Protein AF-G4CGB9-F1 (afdb_monomer_lite)

Sequence (49 aa):
MTPAEWCREQIAEWAAKLKAASEAGDYPAFEVAERELANYKQMLERYEK

Radius of gyration: 11.59 Å; chains: 1; bounding box: 25×18×30 Å

Foldseek 3Di:
DDLLVVLVVQLVVLVVQLVVCVVVVVPVSNVVSVVSNVVSVVSNVVVVD

Secondary structure (DSSP, 8-state):
--HHHHHHHHHHHHHHHHHHHHHHT-HHHHHHHHHHHHHHHHHHHHH--

Structure (mmCIF, N/CA/C/O backbone):
data_AF-G4CGB9-F1
#
_entry.id   AF-G4CGB9-F1
#
loop_
_atom_site.group_PDB
_atom_site.id
_atom_site.type_symbol
_atom_site.label_atom_id
_atom_site.label_alt_id
_atom_site.label_comp_id
_atom_site.label_asym_id
_atom_site.label_entity_id
_atom_site.label_seq_id
_atom_site.pdbx_PDB_ins_code
_atom_site.Cartn_x
_atom_site.Cartn_y
_atom_site.Cartn_z
_atom_site.occupancy
_atom_site.B_iso_or_equiv
_atom_site.auth_seq_id
_atom_site.auth_comp_id
_atom_site.auth_asym_id
_atom_site.auth_atom_id
_atom_site.pdbx_PDB_model_num
ATOM 1 N N . MET A 1 1 ? 9.513 -12.938 -11.649 1.00 87.44 1 MET A N 1
ATOM 2 C CA . MET A 1 1 ? 9.040 -11.723 -10.974 1.00 87.44 1 MET A CA 1
ATOM 3 C C . MET A 1 1 ? 10.048 -10.608 -11.187 1.00 87.44 1 MET A C 1
ATOM 5 O O . MET A 1 1 ? 11.167 -10.694 -10.694 1.00 87.44 1 MET A O 1
ATOM 9 N N . THR A 1 2 ? 9.671 -9.618 -11.986 1.00 97.06 2 THR A N 1
ATOM 10 C CA . THR A 1 2 ? 10.405 -8.370 -12.215 1.00 97.06 2 THR A CA 1
ATOM 11 C C . THR A 1 2 ? 10.078 -7.345 -11.120 1.00 97.06 2 THR A C 1
ATOM 13 O O . THR A 1 2 ? 9.055 -7.487 -10.446 1.00 97.06 2 THR A O 1
ATOM 16 N N . PRO A 1 3 ? 10.886 -6.283 -10.945 1.00 97.06 3 PRO A N 1
ATOM 17 C CA . PRO A 1 3 ? 10.552 -5.202 -10.014 1.00 97.06 3 PRO A CA 1
ATOM 18 C C . PRO A 1 3 ? 9.183 -4.559 -10.290 1.00 97.06 3 PRO A C 1
ATOM 20 O O . PRO A 1 3 ? 8.445 -4.272 -9.354 1.00 97.06 3 PRO A O 1
ATOM 23 N N . ALA A 1 4 ? 8.802 -4.406 -11.564 1.00 97.62 4 ALA A N 1
ATOM 24 C CA . ALA A 1 4 ? 7.486 -3.891 -11.944 1.00 97.62 4 ALA A CA 1
ATOM 25 C C . ALA A 1 4 ? 6.347 -4.852 -11.555 1.00 97.62 4 ALA A C 1
ATOM 27 O O . ALA A 1 4 ? 5.331 -4.413 -11.022 1.00 97.62 4 ALA A O 1
ATOM 28 N N . GLU A 1 5 ? 6.513 -6.162 -11.779 1.00 97.88 5 GLU A N 1
ATOM 29 C CA . GLU A 1 5 ? 5.540 -7.177 -11.340 1.00 97.88 5 GLU A CA 1
ATOM 30 C C . GLU A 1 5 ? 5.359 -7.150 -9.818 1.00 97.88 5 GLU A C 1
ATOM 32 O O . GLU A 1 5 ? 4.227 -7.098 -9.342 1.00 97.88 5 GLU A O 1
ATOM 37 N N . TRP A 1 6 ? 6.458 -7.066 -9.066 1.00 97.62 6 TRP A N 1
ATOM 38 C CA . TRP A 1 6 ? 6.417 -6.962 -7.609 1.00 97.62 6 TRP A CA 1
ATOM 39 C C . TRP A 1 6 ? 5.713 -5.682 -7.127 1.00 97.62 6 TRP A C 1
ATOM 41 O O . TRP A 1 6 ? 4.867 -5.738 -6.235 1.00 97.62 6 TRP A O 1
ATOM 51 N N . CYS A 1 7 ? 5.987 -4.526 -7.745 1.00 98.19 7 CYS A N 1
ATOM 52 C CA . CYS A 1 7 ? 5.282 -3.284 -7.413 1.00 98.19 7 CYS A CA 1
ATOM 53 C C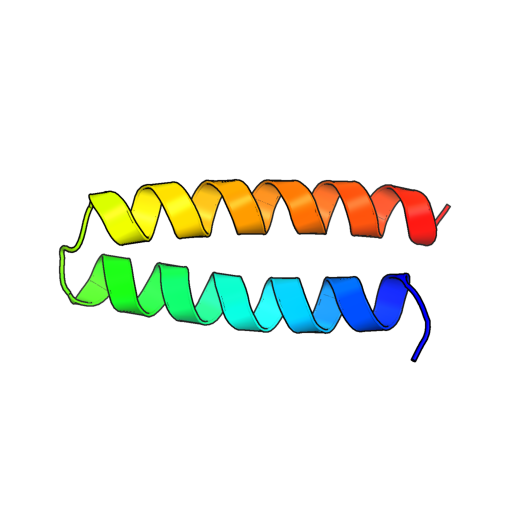 . CYS A 1 7 ? 3.772 -3.390 -7.664 1.00 98.19 7 CYS A C 1
ATOM 55 O O . CYS A 1 7 ? 2.994 -2.882 -6.860 1.00 98.19 7 CYS A O 1
ATOM 57 N N . ARG A 1 8 ? 3.334 -4.065 -8.736 1.00 98.19 8 ARG A N 1
ATOM 58 C CA . ARG A 1 8 ? 1.899 -4.279 -9.002 1.00 98.19 8 ARG A CA 1
ATOM 59 C C . ARG A 1 8 ? 1.246 -5.167 -7.942 1.00 98.19 8 ARG A C 1
ATOM 61 O O . ARG A 1 8 ? 0.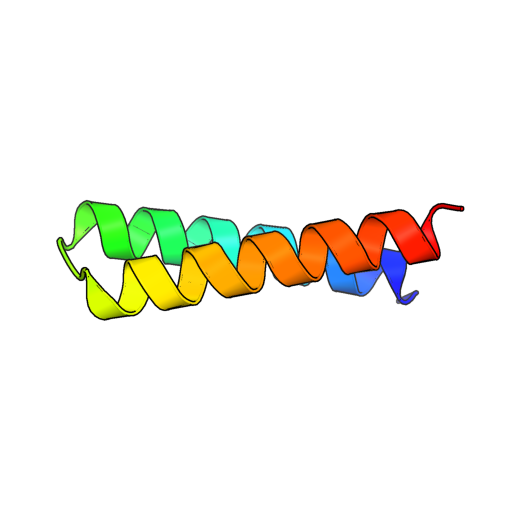139 -4.853 -7.507 1.00 98.19 8 ARG A O 1
ATOM 68 N N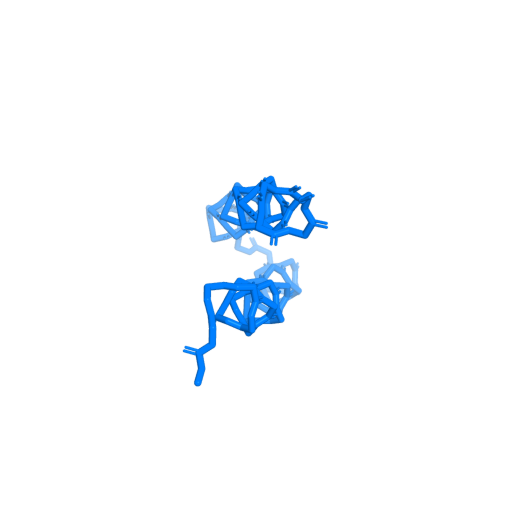 . GLU A 1 9 ? 1.927 -6.220 -7.493 1.00 98.31 9 GLU A N 1
ATOM 69 C CA . GLU A 1 9 ? 1.449 -7.065 -6.389 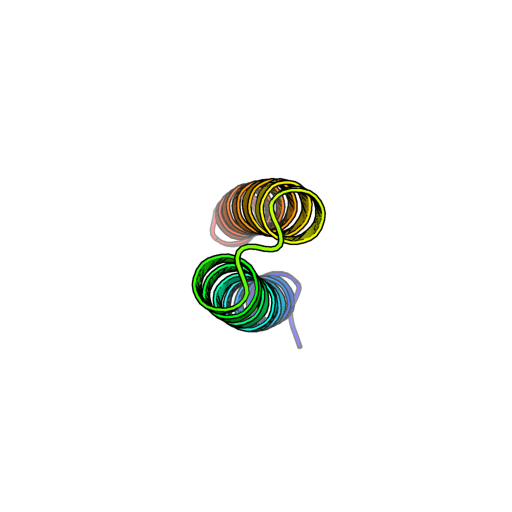1.00 98.31 9 GLU A CA 1
ATOM 70 C C . GLU A 1 9 ? 1.310 -6.265 -5.088 1.00 98.31 9 GLU A C 1
ATOM 72 O O . GLU A 1 9 ? 0.263 -6.313 -4.442 1.00 98.31 9 GLU A O 1
ATOM 77 N N . GLN A 1 10 ? 2.315 -5.452 -4.744 1.00 98.38 10 GLN A N 1
ATOM 78 C CA . GLN A 1 10 ? 2.255 -4.587 -3.565 1.00 98.38 10 GLN A CA 1
ATOM 79 C C . GLN A 1 10 ? 1.143 -3.535 -3.670 1.00 98.38 10 GLN A C 1
ATOM 81 O O . GLN A 1 10 ? 0.404 -3.329 -2.711 1.00 98.38 10 GLN A O 1
ATOM 86 N N . ILE A 1 11 ? 0.944 -2.911 -4.834 1.00 98.69 11 ILE A N 1
ATOM 87 C CA . ILE A 1 11 ? -0.171 -1.975 -5.055 1.00 98.69 11 ILE A CA 1
ATOM 88 C C . ILE A 1 11 ? -1.519 -2.656 -4.786 1.00 98.69 11 ILE A C 1
ATOM 90 O O . ILE A 1 11 ? -2.367 -2.068 -4.115 1.00 98.69 11 ILE A O 1
ATOM 94 N N . ALA A 1 12 ? -1.721 -3.885 -5.271 1.00 98.56 12 ALA A N 1
ATOM 95 C CA . ALA A 1 12 ? -2.953 -4.632 -5.027 1.00 98.56 12 ALA A CA 1
ATOM 96 C C . ALA A 1 12 ? -3.146 -4.949 -3.533 1.00 98.56 12 ALA A C 1
ATOM 98 O O . ALA A 1 12 ? -4.235 -4.748 -2.990 1.00 98.56 12 ALA A O 1
ATOM 99 N N . GLU A 1 13 ? -2.084 -5.386 -2.855 1.00 98.44 13 GLU A N 1
ATOM 100 C CA . GLU A 1 13 ? -2.105 -5.696 -1.425 1.00 98.44 13 GLU A CA 1
ATOM 101 C C . GLU A 1 13 ? -2.429 -4.459 -0.570 1.00 98.44 13 GLU A C 1
ATOM 103 O O . GLU A 1 13 ? -3.314 -4.493 0.290 1.00 98.44 13 GLU A O 1
ATOM 108 N N . TRP A 1 14 ? -1.749 -3.340 -0.819 1.00 98.56 14 TRP A N 1
ATOM 109 C CA . TRP A 1 14 ? -1.938 -2.108 -0.055 1.00 98.56 14 TRP A CA 1
ATOM 110 C C . TRP A 1 14 ? -3.263 -1.416 -0.369 1.00 98.56 14 TRP A C 1
ATOM 112 O O . TRP A 1 14 ? -3.873 -0.852 0.537 1.00 98.56 14 TRP A O 1
ATOM 122 N N . ALA A 1 15 ? -3.785 -1.540 -1.592 1.00 98.69 15 ALA A N 1
ATOM 123 C CA . ALA A 1 15 ? -5.143 -1.101 -1.910 1.00 98.69 15 ALA A CA 1
ATOM 124 C C . ALA A 1 15 ? -6.205 -1.898 -1.130 1.00 98.69 15 ALA A C 1
ATOM 126 O O . ALA A 1 15 ? -7.173 -1.315 -0.636 1.00 98.69 15 ALA A O 1
ATOM 127 N N . ALA A 1 16 ? -6.019 -3.213 -0.965 1.00 98.62 16 ALA A N 1
ATOM 128 C CA . ALA A 1 16 ? -6.918 -4.034 -0.155 1.00 98.62 16 ALA A CA 1
ATOM 129 C C . ALA A 1 16 ? -6.864 -3.642 1.332 1.00 98.62 16 ALA A C 1
ATOM 131 O O . ALA A 1 16 ? -7.910 -3.496 1.966 1.00 98.62 16 ALA A O 1
ATOM 132 N N . LYS A 1 17 ? -5.661 -3.398 1.872 1.00 98.50 17 LYS A N 1
ATOM 133 C CA . LYS A 1 17 ? -5.474 -2.911 3.251 1.00 98.50 17 LYS A CA 1
ATOM 134 C C . LYS A 1 17 ? -6.105 -1.538 3.469 1.00 98.50 17 LYS A C 1
ATOM 136 O O . LYS A 1 17 ? -6.771 -1.344 4.478 1.00 98.50 17 LYS A O 1
ATOM 141 N N . LEU A 1 18 ? -5.956 -0.620 2.513 1.00 98.50 18 LEU A N 1
ATOM 142 C CA . LEU A 1 18 ? -6.576 0.706 2.562 1.00 98.50 18 LEU A CA 1
ATOM 143 C C . LEU A 1 18 ? -8.104 0.603 2.658 1.00 98.50 18 LEU A C 1
ATOM 145 O O . LEU A 1 18 ? -8.717 1.248 3.506 1.00 98.50 18 LEU A O 1
ATOM 149 N N . LYS A 1 19 ? -8.718 -0.251 1.825 1.00 98.62 19 LYS A N 1
ATOM 150 C CA . LYS A 1 19 ? -10.166 -0.502 1.856 1.00 98.62 19 LYS A CA 1
ATOM 151 C C . LYS A 1 19 ? -10.606 -1.078 3.201 1.00 98.62 19 LYS A C 1
ATOM 153 O O . LYS A 1 19 ? -11.543 -0.559 3.795 1.00 98.62 19 LYS A O 1
ATOM 158 N N . ALA A 1 20 ? -9.908 -2.098 3.698 1.00 98.56 20 ALA A N 1
ATOM 159 C CA . ALA A 1 20 ? -10.225 -2.721 4.981 1.00 98.56 20 ALA A CA 1
ATOM 160 C C . ALA A 1 20 ? -10.091 -1.737 6.158 1.00 98.56 20 ALA A C 1
ATOM 162 O O . ALA A 1 20 ? -10.968 -1.685 7.016 1.00 98.56 20 ALA A O 1
ATOM 163 N N . ALA A 1 21 ? -9.036 -0.917 6.175 1.00 98.56 21 ALA A N 1
ATOM 164 C CA . ALA A 1 21 ? -8.837 0.115 7.190 1.00 98.56 21 ALA A CA 1
ATOM 165 C C . ALA A 1 21 ? -9.942 1.182 7.142 1.00 98.56 21 ALA A C 1
ATOM 167 O O . ALA A 1 21 ? -10.482 1.563 8.179 1.00 98.56 21 ALA A O 1
ATOM 168 N N . SER A 1 22 ? -10.340 1.605 5.936 1.00 98.00 22 SER A N 1
ATOM 169 C CA . SER A 1 22 ? -11.461 2.529 5.743 1.00 98.00 22 SER A CA 1
ATOM 170 C C . SER A 1 22 ? -12.783 1.947 6.250 1.00 98.00 22 SER A C 1
ATOM 172 O O . SER A 1 22 ? -13.531 2.651 6.923 1.00 98.00 22 SER A O 1
ATOM 174 N N . GLU A 1 23 ? -13.065 0.675 5.960 1.00 98.56 23 GLU A N 1
ATOM 175 C CA . GLU A 1 23 ? -14.284 -0.013 6.406 1.00 98.56 23 GLU A CA 1
ATOM 176 C C . GLU A 1 23 ? -14.313 -0.226 7.926 1.00 98.56 23 GLU A C 1
ATOM 178 O O . GLU A 1 23 ? -15.375 -0.136 8.540 1.00 98.56 23 GLU A O 1
ATOM 183 N N . ALA A 1 24 ? -13.155 -0.468 8.542 1.00 98.38 24 ALA A N 1
ATOM 184 C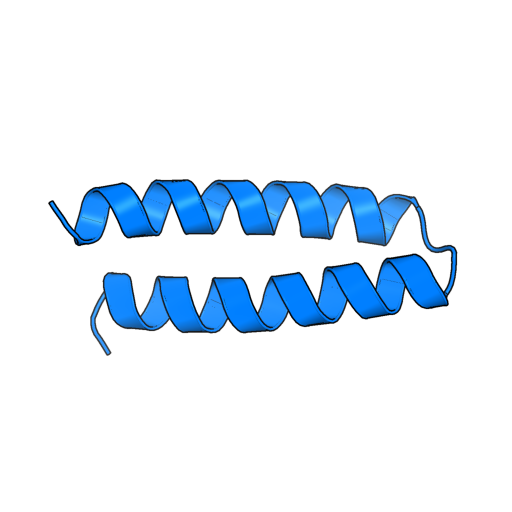 CA . ALA A 1 24 ? -13.016 -0.634 9.987 1.00 98.38 24 ALA A CA 1
ATOM 185 C C . ALA A 1 24 ? -12.969 0.696 10.766 1.00 98.38 24 ALA A C 1
ATOM 187 O O . ALA A 1 24 ? -13.032 0.680 11.995 1.00 98.38 24 ALA A O 1
ATOM 188 N N . GLY A 1 25 ? -12.835 1.838 10.081 1.00 98.19 25 GLY A N 1
ATOM 189 C CA . GLY A 1 25 ? -12.574 3.130 10.722 1.00 98.19 25 GLY A CA 1
ATOM 190 C C . GLY A 1 25 ? -11.194 3.218 11.391 1.00 98.19 25 GLY A C 1
ATOM 191 O O . GLY A 1 25 ? -11.001 4.028 12.296 1.00 98.19 25 GLY A O 1
ATOM 192 N N . ASP A 1 26 ? -10.236 2.390 10.966 1.00 98.50 26 ASP A N 1
ATOM 193 C CA . ASP A 1 26 ? -8.867 2.364 11.485 1.00 98.50 26 ASP A CA 1
ATOM 194 C C . ASP A 1 26 ? -8.019 3.425 10.771 1.00 98.50 26 ASP A C 1
ATOM 196 O O . ASP A 1 26 ? -7.369 3.174 9.753 1.00 98.50 26 ASP A O 1
ATOM 200 N N . TYR A 1 27 ? -8.076 4.650 11.293 1.00 97.44 27 TYR A N 1
ATOM 201 C CA . TYR A 1 27 ? -7.382 5.800 10.716 1.00 97.44 27 TYR A CA 1
ATOM 202 C C . TYR A 1 27 ? -5.846 5.629 10.665 1.00 97.44 27 TYR A C 1
ATOM 204 O O . TYR A 1 27 ? -5.268 5.881 9.607 1.00 97.44 27 TYR A O 1
ATOM 212 N N . PRO A 1 28 ? -5.162 5.128 11.717 1.00 98.44 28 PRO A N 1
ATOM 213 C CA . PRO A 1 28 ? -3.730 4.835 11.632 1.00 98.44 28 PRO A CA 1
ATOM 214 C C . PRO A 1 28 ? -3.371 3.825 10.533 1.00 98.44 28 PRO A C 1
ATOM 216 O O . PRO A 1 28 ? -2.415 4.043 9.785 1.00 98.44 28 PRO A O 1
ATOM 219 N N . ALA A 1 29 ? -4.125 2.728 10.401 1.00 98.25 29 ALA A N 1
ATOM 220 C CA . ALA A 1 29 ? -3.874 1.752 9.340 1.00 98.25 29 ALA A CA 1
ATOM 221 C C . ALA A 1 29 ? -4.159 2.332 7.947 1.00 98.25 29 ALA A C 1
ATOM 223 O O . ALA A 1 29 ? -3.453 2.005 6.988 1.00 98.25 29 ALA A O 1
ATOM 224 N N . PHE A 1 30 ? -5.153 3.217 7.840 1.00 98.44 30 PHE A N 1
ATOM 225 C CA . PHE A 1 30 ? -5.484 3.916 6.604 1.00 98.44 30 PHE A CA 1
ATOM 226 C C . PHE A 1 30 ? -4.329 4.811 6.137 1.00 98.44 30 PHE A C 1
ATOM 228 O O . PHE A 1 30 ? -3.884 4.665 5.001 1.00 98.44 30 PHE A O 1
ATOM 235 N N . GLU A 1 31 ? -3.790 5.674 7.007 1.00 98.56 31 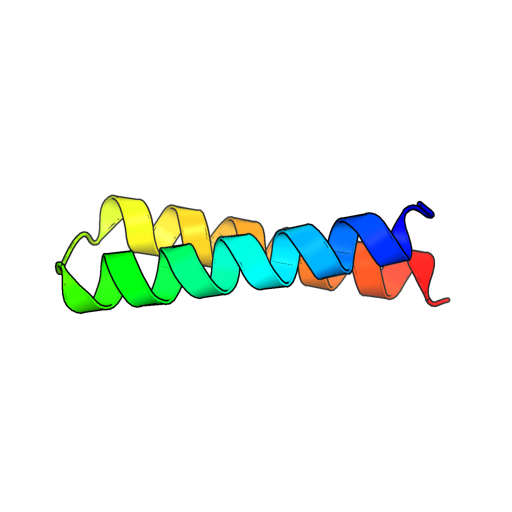GLU A N 1
ATOM 236 C CA . GLU A 1 31 ? -2.673 6.571 6.658 1.00 98.56 31 GLU A CA 1
ATOM 237 C C . GLU A 1 31 ? -1.425 5.794 6.216 1.00 98.56 31 GLU A C 1
ATOM 239 O O . GLU A 1 31 ? -0.751 6.166 5.250 1.00 98.56 31 GLU A O 1
ATOM 244 N N . VAL A 1 32 ? -1.122 4.677 6.886 1.00 98.50 32 VAL A N 1
ATOM 245 C CA . VAL A 1 32 ? -0.011 3.804 6.485 1.00 98.50 32 VAL A CA 1
ATOM 246 C C . VAL A 1 32 ? -0.275 3.204 5.107 1.00 98.50 32 VAL A C 1
ATOM 248 O O . VAL A 1 32 ? 0.597 3.265 4.239 1.00 98.50 32 VAL A O 1
ATOM 251 N N . ALA A 1 33 ? -1.467 2.648 4.882 1.00 98.56 33 ALA A N 1
ATOM 252 C CA . ALA A 1 33 ? -1.795 2.021 3.610 1.00 98.56 33 ALA A CA 1
ATOM 253 C C . ALA A 1 33 ? -1.809 3.020 2.446 1.00 98.56 33 ALA A C 1
ATOM 255 O O . ALA A 1 33 ? -1.355 2.685 1.351 1.00 98.56 33 ALA A O 1
ATOM 256 N N . GLU A 1 34 ? -2.266 4.251 2.680 1.00 98.50 34 GLU A N 1
ATOM 257 C CA . GLU A 1 34 ? -2.266 5.316 1.679 1.00 98.50 34 GLU A CA 1
ATOM 258 C C . GLU A 1 34 ? -0.836 5.701 1.281 1.00 98.50 34 GLU A C 1
ATOM 260 O O . GLU A 1 34 ? -0.514 5.770 0.089 1.00 98.50 34 GLU A O 1
ATOM 265 N N . ARG A 1 35 ? 0.053 5.871 2.270 1.00 98.62 35 ARG A N 1
ATOM 266 C CA . ARG A 1 35 ? 1.465 6.192 2.034 1.00 98.62 35 ARG A CA 1
ATOM 267 C C . ARG A 1 35 ? 2.177 5.096 1.247 1.00 98.62 35 ARG A C 1
ATOM 269 O O . ARG A 1 35 ? 2.860 5.393 0.268 1.00 98.62 35 ARG A O 1
ATOM 276 N N . GLU A 1 36 ? 2.028 3.837 1.653 1.00 98.56 36 GLU A N 1
ATOM 277 C CA . GLU A 1 36 ? 2.673 2.720 0.957 1.00 98.56 36 GLU A CA 1
ATOM 278 C C . GLU A 1 36 ? 2.131 2.565 -0.471 1.00 98.56 36 GLU A C 1
ATOM 280 O O . GLU A 1 36 ? 2.905 2.392 -1.414 1.00 98.56 36 GLU A O 1
ATOM 285 N N . LEU A 1 37 ? 0.821 2.735 -0.675 1.00 98.50 37 LEU A N 1
ATOM 286 C CA . LEU A 1 37 ? 0.224 2.727 -2.009 1.00 98.50 37 LEU A CA 1
ATOM 287 C C . LEU A 1 37 ? 0.822 3.821 -2.913 1.00 98.50 37 LEU A C 1
ATOM 289 O O . LEU A 1 37 ? 1.096 3.561 -4.088 1.00 98.50 37 LEU A O 1
ATOM 293 N N . ALA A 1 38 ? 1.047 5.028 -2.386 1.00 98.50 38 ALA A N 1
ATOM 294 C CA . ALA A 1 38 ? 1.708 6.106 -3.121 1.00 98.50 38 ALA A CA 1
ATOM 295 C C . ALA A 1 38 ? 3.172 5.766 -3.456 1.00 98.50 38 ALA A C 1
ATOM 297 O O . ALA A 1 38 ? 3.601 5.967 -4.595 1.00 98.50 38 ALA A O 1
ATOM 298 N N . ASN A 1 39 ? 3.917 5.192 -2.506 1.00 98.50 39 ASN A N 1
ATOM 299 C CA . ASN A 1 39 ? 5.306 4.775 -2.708 1.00 98.50 39 ASN A CA 1
ATOM 300 C C . ASN A 1 39 ? 5.430 3.747 -3.840 1.00 98.50 39 ASN A C 1
ATOM 302 O O . ASN A 1 39 ? 6.239 3.923 -4.754 1.00 98.50 39 ASN A O 1
ATOM 306 N N . TYR A 1 40 ? 4.605 2.696 -3.830 1.00 98.50 40 TYR A N 1
ATOM 307 C CA . TYR A 1 40 ? 4.691 1.652 -4.851 1.00 98.50 40 TYR A CA 1
ATOM 308 C C . TYR A 1 40 ? 4.249 2.124 -6.234 1.00 98.50 40 TYR A C 1
ATOM 310 O O . TYR A 1 40 ? 4.838 1.694 -7.225 1.00 98.50 40 TYR A O 1
ATOM 318 N N . LYS A 1 41 ? 3.284 3.049 -6.325 1.00 98.25 41 LYS A N 1
ATOM 319 C CA . LYS A 1 41 ? 2.937 3.702 -7.599 1.00 98.25 41 LYS A CA 1
ATOM 320 C C . LYS A 1 41 ? 4.130 4.469 -8.176 1.00 98.25 41 LYS A C 1
ATOM 322 O O . LYS A 1 41 ? 4.465 4.272 -9.339 1.00 98.25 41 LYS A O 1
ATOM 327 N N . GLN A 1 42 ? 4.834 5.252 -7.355 1.00 98.31 42 GLN A N 1
ATOM 328 C CA . GLN A 1 42 ? 6.045 5.956 -7.796 1.00 98.31 42 GLN A CA 1
ATOM 329 C C . GLN A 1 42 ? 7.176 5.000 -8.197 1.00 98.31 42 GLN A C 1
ATOM 331 O O . GLN A 1 42 ? 7.922 5.284 -9.133 1.00 98.31 42 GLN A O 1
ATOM 336 N N . MET A 1 43 ? 7.343 3.876 -7.493 1.00 97.81 43 MET A N 1
ATOM 337 C CA . MET A 1 43 ? 8.327 2.858 -7.869 1.00 97.81 43 MET A CA 1
ATOM 338 C C . MET A 1 43 ? 7.973 2.199 -9.203 1.00 97.81 43 MET A C 1
ATOM 340 O O . MET A 1 43 ? 8.852 2.052 -10.050 1.00 97.81 43 MET A O 1
ATOM 344 N N . LEU A 1 44 ? 6.699 1.855 -9.419 1.00 98.06 44 LEU A N 1
ATOM 345 C CA . LEU A 1 44 ? 6.231 1.265 -10.671 1.00 98.06 44 LEU A CA 1
ATOM 346 C C . LEU A 1 44 ? 6.529 2.182 -11.863 1.00 98.06 44 LEU A C 1
ATOM 348 O O . LEU A 1 44 ? 7.132 1.733 -12.833 1.00 98.06 44 LEU A O 1
ATOM 352 N N . GLU A 1 45 ? 6.230 3.478 -11.744 1.00 97.25 45 GLU A N 1
ATOM 353 C CA . GLU A 1 45 ? 6.547 4.477 -12.775 1.00 97.25 45 GLU A CA 1
ATOM 354 C C . GLU A 1 45 ? 8.045 4.550 -13.115 1.00 97.25 45 GLU A C 1
ATOM 356 O O . GLU A 1 45 ? 8.411 4.916 -14.230 1.00 97.25 45 GLU A O 1
ATOM 361 N N . ARG A 1 46 ? 8.938 4.231 -12.169 1.00 96.94 46 ARG A N 1
ATOM 362 C CA . ARG A 1 46 ? 10.389 4.189 -12.421 1.00 96.94 46 ARG A CA 1
ATOM 363 C C . ARG A 1 46 ? 10.821 2.922 -13.150 1.00 96.94 46 ARG A C 1
ATOM 365 O O . ARG A 1 46 ? 11.815 2.973 -13.860 1.00 96.94 46 ARG A O 1
ATOM 372 N N . TYR A 1 47 ? 10.116 1.811 -12.952 1.00 95.31 47 TYR A N 1
ATOM 373 C CA . TYR A 1 47 ? 10.429 0.527 -13.584 1.00 95.31 47 TYR A CA 1
ATOM 374 C C . TYR A 1 47 ? 9.751 0.333 -14.945 1.00 95.31 47 TYR A C 1
ATOM 376 O O . TYR A 1 47 ? 10.165 -0.543 -15.697 1.00 95.31 47 TYR A O 1
ATOM 384 N N . GLU A 1 48 ? 8.716 1.116 -15.254 1.00 90.62 48 GLU A N 1
ATOM 385 C CA . GLU A 1 48 ? 8.024 1.108 -16.552 1.00 90.62 48 GLU A CA 1
ATOM 386 C C . GLU A 1 48 ? 8.592 2.126 -17.563 1.00 90.62 48 GLU A C 1
ATOM 388 O O . GLU A 1 48 ? 8.125 2.173 -18.701 1.00 90.62 48 GLU A O 1
ATOM 393 N N . LYS A 1 49 ? 9.590 2.925 -17.162 1.00 75.25 49 LYS A N 1
ATOM 394 C CA . LYS A 1 49 ? 10.367 3.817 -18.042 1.00 75.25 49 LYS A CA 1
ATOM 395 C C . LYS A 1 49 ? 11.495 3.075 -18.745 1.00 75.25 49 LYS A C 1
ATOM 397 O O . LYS A 1 49 ? 11.733 3.410 -19.926 1.00 75.25 49 LYS A O 1
#

Organism: NCBI:txid1032488

pLDDT: mean 97.33, std 3.73, range [75.25, 98.69]